Protein AF-A0A382ZTG6-F1 (afdb_monomer_lite)

Foldseek 3Di:
DVVVVVVVVVVVVVVVVVCVVVLVVLLVVQLVVQLVVLCVVCVVPPDDPCVSNVVSVVCSVVVCVVCVVVD

Organism: NCBI:txid408172

Structure (mmCIF, N/CA/C/O backbone):
data_AF-A0A382ZTG6-F1
#
_entry.id   AF-A0A382ZTG6-F1
#
loop_
_atom_site.group_PDB
_atom_site.id
_atom_site.type_symbol
_atom_site.label_atom_id
_atom_site.label_alt_id
_atom_site.label_comp_id
_atom_site.label_asym_id
_atom_site.label_entity_id
_atom_site.label_seq_id
_atom_site.pdbx_PDB_ins_code
_atom_site.Cartn_x
_atom_site.Cartn_y
_atom_site.Cartn_z
_atom_site.occupancy
_atom_site.B_iso_or_equiv
_atom_site.auth_seq_id
_atom_site.auth_comp_id
_atom_site.auth_asym_id
_atom_site.auth_atom_id
_atom_site.pdbx_PDB_model_num
ATOM 1 N N . MET A 1 1 ? -22.887 5.978 33.223 1.00 54.47 1 MET A N 1
ATOM 2 C CA . MET A 1 1 ? -22.225 6.863 32.233 1.00 54.47 1 MET A CA 1
ATOM 3 C C . MET A 1 1 ? -20.881 6.310 31.735 1.00 54.47 1 MET A C 1
ATOM 5 O O . MET A 1 1 ? -20.640 6.375 30.539 1.00 54.47 1 MET A O 1
ATOM 9 N N . LEU A 1 2 ? -20.043 5.696 32.589 1.00 60.25 2 LEU A N 1
ATOM 10 C CA . LEU A 1 2 ? -18.739 5.119 32.197 1.00 60.25 2 LEU A CA 1
ATOM 11 C C . LEU A 1 2 ? -18.820 3.942 31.189 1.00 60.25 2 LEU A C 1
ATOM 13 O O . LEU A 1 2 ? -17.954 3.803 30.328 1.00 60.25 2 LEU A O 1
ATOM 17 N N . SER A 1 3 ? -19.870 3.112 31.264 1.00 65.38 3 SER A N 1
ATOM 18 C CA . SER A 1 3 ? -20.021 1.893 30.445 1.00 65.38 3 SER A CA 1
ATOM 19 C C . SER A 1 3 ? -20.203 2.165 28.948 1.00 65.38 3 SER A C 1
ATOM 21 O O . SER A 1 3 ? -19.648 1.451 28.118 1.00 65.38 3 SER A O 1
ATOM 23 N N . ILE A 1 4 ? -20.922 3.232 28.591 1.00 69.38 4 ILE A N 1
ATOM 24 C CA . ILE A 1 4 ? -21.163 3.626 27.195 1.00 69.38 4 ILE A CA 1
ATOM 25 C C . ILE A 1 4 ? -19.863 4.038 26.496 1.00 69.38 4 ILE A C 1
ATOM 27 O O . ILE A 1 4 ? -19.667 3.711 25.328 1.00 69.38 4 ILE A O 1
ATOM 31 N N . ASN A 1 5 ? -18.946 4.697 27.209 1.00 83.19 5 ASN A N 1
ATOM 32 C CA . ASN A 1 5 ? -17.653 5.094 26.648 1.00 83.19 5 ASN A CA 1
ATOM 33 C C . ASN A 1 5 ? -16.723 3.891 26.433 1.00 83.19 5 ASN A C 1
ATOM 35 O O . ASN A 1 5 ? -16.029 3.830 25.420 1.00 83.19 5 ASN A O 1
ATOM 39 N N . LEU A 1 6 ? -16.750 2.907 27.339 1.00 86.69 6 LEU A N 1
ATOM 40 C CA . LEU A 1 6 ? -16.011 1.648 27.183 1.00 86.69 6 LEU A CA 1
ATOM 41 C C . LEU A 1 6 ? -16.529 0.823 26.001 1.00 86.69 6 LEU A C 1
ATOM 43 O O . LEU A 1 6 ? -15.738 0.355 25.186 1.00 86.69 6 LEU A O 1
ATOM 47 N N . PHE A 1 7 ? -17.850 0.701 25.873 1.00 90.19 7 PHE A N 1
ATOM 48 C CA . PHE A 1 7 ? -18.481 -0.019 24.770 1.00 90.19 7 PHE A CA 1
ATOM 49 C C . PHE A 1 7 ? -18.172 0.618 23.406 1.00 90.19 7 PHE A C 1
ATOM 51 O O . PHE A 1 7 ? -17.716 -0.069 22.494 1.00 90.19 7 PHE A O 1
ATOM 58 N N . LYS A 1 8 ? -18.321 1.946 23.283 1.00 90.75 8 LYS A N 1
ATOM 59 C CA . LYS A 1 8 ? 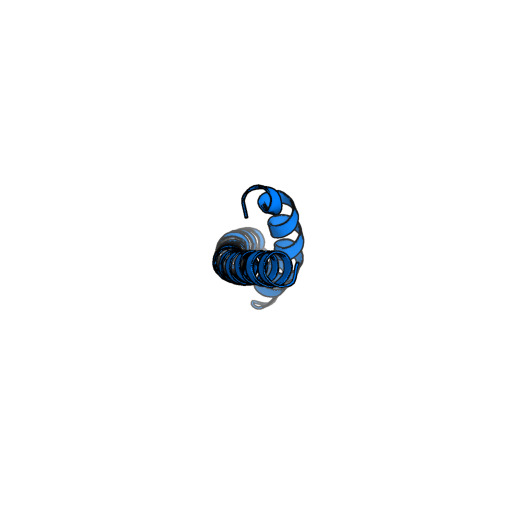-17.965 2.688 22.060 1.00 90.75 8 LYS A CA 1
ATOM 60 C C . LYS A 1 8 ? -16.494 2.508 21.686 1.00 90.75 8 LYS A C 1
ATOM 62 O O . LYS A 1 8 ? -16.187 2.272 20.522 1.00 90.75 8 LYS A O 1
ATOM 67 N N . LYS A 1 9 ? -15.590 2.571 22.671 1.00 93.25 9 LYS A N 1
ATOM 68 C CA . LYS A 1 9 ? -14.156 2.336 22.460 1.00 93.25 9 LYS A CA 1
ATOM 69 C C . LYS A 1 9 ? -13.886 0.925 21.939 1.00 93.25 9 LYS A C 1
ATOM 71 O O . LYS A 1 9 ? -13.061 0.764 21.047 1.00 93.25 9 LYS A O 1
ATOM 76 N N . HIS A 1 10 ? -14.567 -0.081 22.481 1.00 94.31 10 HIS A N 1
ATOM 77 C CA . HIS A 1 10 ? -14.395 -1.465 22.050 1.00 94.31 10 HIS A CA 1
ATOM 78 C C . HIS A 1 10 ? -14.831 -1.669 20.594 1.00 94.31 10 HIS A C 1
ATOM 80 O O . HIS A 1 10 ? -14.044 -2.180 19.803 1.00 94.31 10 HIS A O 1
ATOM 86 N N . ILE A 1 11 ? -16.022 -1.184 20.220 1.00 95.75 11 ILE A N 1
ATOM 87 C CA . ILE A 1 11 ? -16.500 -1.235 18.828 1.00 95.75 11 ILE A CA 1
ATOM 88 C C . ILE A 1 11 ? -15.536 -0.508 17.896 1.00 95.75 11 ILE A C 1
ATOM 90 O O . ILE A 1 11 ? -15.177 -1.046 16.856 1.00 95.75 11 ILE A O 1
ATOM 94 N N . PHE A 1 12 ? -15.093 0.693 18.272 1.00 95.12 12 PHE A N 1
ATOM 95 C CA . PHE A 1 12 ? -14.163 1.466 17.456 1.00 95.12 12 PHE A CA 1
ATOM 96 C C . PHE A 1 12 ? -12.845 0.717 17.222 1.00 95.12 12 PHE A C 1
ATOM 98 O O . PHE A 1 12 ? -12.367 0.654 16.094 1.00 95.12 12 PHE A O 1
ATOM 105 N N . LEU A 1 13 ? -12.269 0.115 18.267 1.00 96.06 13 LEU A N 1
ATOM 106 C CA . LEU A 1 13 ? -11.032 -0.657 18.142 1.00 96.06 13 LEU A CA 1
ATOM 107 C C . LEU A 1 13 ? -11.217 -1.896 17.265 1.00 96.06 13 LEU A C 1
ATOM 109 O O . LEU A 1 13 ? -10.350 -2.188 16.446 1.00 96.06 13 LEU A O 1
ATOM 113 N N . GLU A 1 14 ? -12.325 -2.616 17.421 1.00 96.69 14 GLU A N 1
ATOM 114 C CA . GLU A 1 14 ? -12.588 -3.814 16.625 1.00 96.69 14 GLU A CA 1
ATOM 115 C C . GLU A 1 14 ? -12.860 -3.468 15.156 1.00 96.69 14 GLU A C 1
ATOM 117 O O . GLU A 1 14 ? -12.329 -4.118 14.255 1.00 96.69 14 GLU A O 1
ATOM 122 N N . PHE A 1 15 ? -13.583 -2.373 14.910 1.00 95.38 15 PHE A N 1
ATOM 123 C CA . PHE A 1 15 ? -13.769 -1.810 13.577 1.00 95.38 15 PHE A CA 1
ATOM 124 C C . PHE A 1 15 ? -12.432 -1.406 12.944 1.00 95.38 15 PHE A C 1
ATOM 126 O O . PHE A 1 15 ? -12.143 -1.841 11.838 1.00 95.38 15 PHE A O 1
ATOM 133 N N . MET A 1 16 ? -11.574 -0.663 13.652 1.00 96.31 16 MET A N 1
ATOM 134 C CA . MET A 1 16 ? -10.249 -0.272 13.148 1.00 96.31 16 MET A CA 1
ATOM 135 C C . MET A 1 16 ? -9.361 -1.477 12.829 1.00 96.31 16 M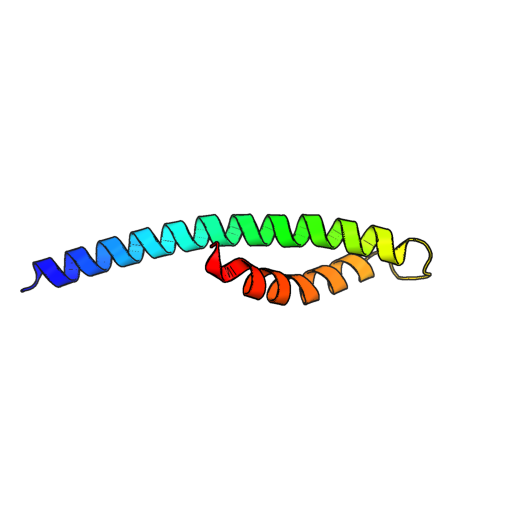ET A C 1
ATOM 137 O O . MET A 1 16 ? -8.680 -1.483 11.808 1.00 96.31 16 MET A O 1
ATOM 141 N N . LYS A 1 17 ? -9.379 -2.527 13.660 1.00 96.62 17 LYS A N 1
ATOM 142 C CA . LYS A 1 17 ? -8.648 -3.768 13.360 1.00 96.62 17 LYS A CA 1
ATOM 143 C C . LYS A 1 17 ? -9.141 -4.415 12.070 1.00 96.62 17 LYS A C 1
ATOM 145 O O . LYS A 1 17 ? -8.322 -4.871 11.276 1.00 96.62 17 LYS A O 1
ATOM 150 N N . ASN A 1 18 ? -10.456 -4.483 11.875 1.00 95.69 18 ASN A N 1
ATOM 151 C CA . ASN A 1 18 ? -11.035 -5.077 10.675 1.00 95.69 18 ASN A CA 1
ATOM 152 C C . ASN A 1 18 ? -10.756 -4.215 9.441 1.00 95.69 18 ASN A C 1
ATOM 154 O O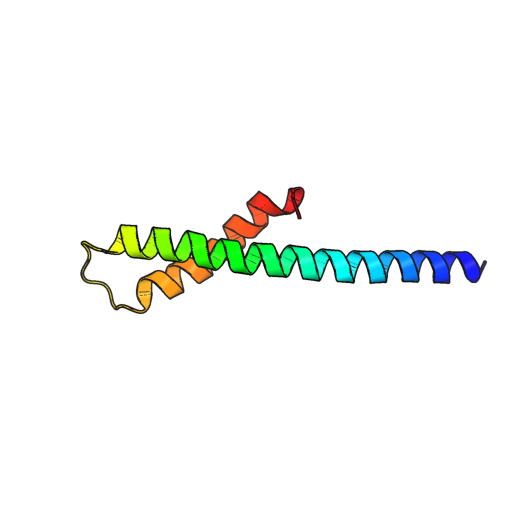 . ASN A 1 18 ? -10.291 -4.754 8.443 1.00 95.69 18 ASN A O 1
ATOM 158 N N . LEU A 1 19 ? -10.912 -2.894 9.549 1.00 95.19 19 LEU A N 1
ATOM 159 C CA . LEU A 1 19 ? -10.579 -1.938 8.494 1.00 95.19 19 LEU A CA 1
ATOM 160 C C . LEU A 1 19 ? -9.114 -2.069 8.059 1.00 95.19 19 LEU A C 1
ATOM 162 O O . LEU A 1 19 ? -8.831 -2.118 6.870 1.00 95.19 19 LEU A O 1
ATOM 166 N N . LEU A 1 20 ? -8.176 -2.203 9.003 1.00 94.88 20 LEU A N 1
ATOM 167 C CA . LEU A 1 20 ? -6.760 -2.401 8.679 1.00 94.88 20 LEU A CA 1
ATOM 168 C C . LEU A 1 20 ? -6.488 -3.751 8.005 1.00 94.88 20 LEU A C 1
ATOM 170 O O . LEU A 1 20 ? -5.680 -3.808 7.084 1.00 94.88 20 LEU A O 1
ATOM 174 N N . LYS A 1 21 ? -7.151 -4.836 8.430 1.00 95.94 21 LYS A N 1
ATOM 175 C CA . LYS A 1 21 ? -7.002 -6.157 7.791 1.00 95.94 21 LYS A CA 1
ATOM 176 C C . LYS A 1 21 ? -7.529 -6.152 6.357 1.00 95.94 21 LYS A C 1
ATOM 178 O O . LYS A 1 21 ? -6.851 -6.639 5.451 1.00 95.94 21 LYS A O 1
ATOM 183 N N . VAL A 1 22 ? -8.726 -5.604 6.158 1.00 95.69 22 VAL A N 1
ATOM 184 C CA . VAL A 1 22 ? -9.368 -5.512 4.842 1.00 95.69 22 VAL A CA 1
ATOM 185 C C . VAL A 1 22 ? -8.574 -4.554 3.953 1.00 95.69 22 VAL A C 1
ATOM 187 O O . VAL A 1 22 ? -8.144 -4.951 2.874 1.00 95.69 22 VAL A O 1
ATOM 190 N N . GLY A 1 23 ? -8.244 -3.360 4.449 1.00 94.88 23 GLY A N 1
ATOM 191 C CA . GLY A 1 23 ? -7.419 -2.377 3.747 1.00 94.88 23 GLY A CA 1
ATOM 192 C C . GLY A 1 23 ? -6.057 -2.930 3.326 1.00 94.88 23 GLY A C 1
ATOM 193 O O . GLY A 1 23 ? -5.696 -2.819 2.161 1.00 94.88 23 GLY A O 1
ATOM 194 N N . ALA A 1 24 ? -5.326 -3.612 4.215 1.00 95.12 24 ALA A N 1
ATOM 195 C CA . ALA A 1 24 ? -4.050 -4.242 3.862 1.00 95.12 24 ALA A CA 1
ATOM 196 C C . ALA A 1 24 ? -4.198 -5.301 2.757 1.00 95.12 24 ALA A C 1
ATOM 198 O O . ALA A 1 24 ? -3.344 -5.395 1.875 1.00 95.12 24 ALA A O 1
ATOM 199 N N . THR A 1 25 ? -5.295 -6.063 2.775 1.00 95.50 25 THR A N 1
ATOM 200 C CA . THR A 1 25 ? -5.602 -7.044 1.726 1.00 95.50 25 THR A CA 1
ATOM 201 C C . THR A 1 25 ? -5.807 -6.348 0.381 1.00 95.50 25 THR A C 1
ATOM 203 O O . THR A 1 25 ? -5.169 -6.719 -0.601 1.00 95.50 25 THR A O 1
ATOM 206 N N . PHE A 1 26 ? -6.624 -5.293 0.335 1.00 94.81 26 PHE A N 1
ATOM 207 C CA . PHE A 1 26 ? -6.870 -4.535 -0.894 1.00 94.81 26 PHE A CA 1
ATOM 208 C C . PHE A 1 26 ? -5.636 -3.786 -1.405 1.00 94.81 26 PHE A C 1
ATOM 210 O O . PHE A 1 26 ? -5.423 -3.753 -2.611 1.00 94.81 26 PHE A O 1
ATOM 217 N N . ILE A 1 27 ? -4.787 -3.254 -0.520 1.00 94.75 27 ILE A N 1
ATOM 218 C CA . ILE A 1 27 ? -3.498 -2.652 -0.899 1.00 94.75 27 ILE A CA 1
ATOM 219 C C . ILE A 1 27 ? -2.611 -3.686 -1.595 1.00 94.75 27 ILE A C 1
ATOM 221 O O . ILE A 1 27 ? -2.063 -3.405 -2.658 1.00 94.75 27 ILE A O 1
ATOM 225 N N . ALA A 1 28 ? -2.492 -4.891 -1.031 1.00 95.25 28 ALA A N 1
ATOM 226 C CA . ALA A 1 28 ? -1.696 -5.953 -1.639 1.00 95.25 28 ALA A CA 1
ATOM 227 C C . ALA A 1 28 ? -2.244 -6.356 -3.018 1.00 95.25 28 ALA A C 1
ATOM 229 O O . ALA A 1 28 ? -1.476 -6.471 -3.971 1.00 95.25 28 ALA A O 1
ATOM 230 N N . PHE A 1 29 ? -3.565 -6.516 -3.144 1.00 94.81 29 PHE A N 1
ATOM 231 C CA . PHE A 1 29 ? -4.197 -6.811 -4.431 1.00 94.81 29 PHE A CA 1
ATOM 232 C C . PHE A 1 29 ? -3.999 -5.689 -5.452 1.00 94.81 29 PHE A C 1
ATOM 234 O O . PHE A 1 29 ? -3.643 -5.984 -6.589 1.00 94.81 29 PHE A O 1
ATOM 241 N N . ALA A 1 30 ? -4.180 -4.428 -5.055 1.00 95.31 30 ALA A N 1
ATOM 242 C CA . ALA A 1 30 ? -3.993 -3.279 -5.933 1.00 95.31 30 ALA A CA 1
ATOM 243 C C . ALA A 1 30 ? -2.566 -3.237 -6.493 1.00 95.31 30 ALA A C 1
ATOM 245 O O . ALA A 1 30 ? -2.405 -3.117 -7.700 1.00 95.31 30 ALA A O 1
ATOM 246 N N . ILE A 1 31 ? -1.547 -3.430 -5.646 1.00 95.62 31 ILE A N 1
ATOM 247 C CA . ILE A 1 31 ? -0.142 -3.462 -6.082 1.00 95.62 31 ILE A CA 1
ATOM 248 C C . ILE A 1 31 ? 0.102 -4.614 -7.059 1.00 95.62 31 ILE A C 1
ATOM 250 O O . ILE A 1 31 ? 0.742 -4.420 -8.083 1.00 95.62 31 ILE A O 1
ATOM 254 N N . VAL A 1 32 ? -0.387 -5.821 -6.759 1.00 96.06 32 VAL A N 1
ATOM 255 C CA . VAL A 1 32 ? -0.151 -6.990 -7.620 1.00 96.06 32 VAL A CA 1
ATOM 256 C C . VAL A 1 32 ? -0.814 -6.819 -8.986 1.00 96.06 32 VAL A C 1
ATOM 258 O O . VAL A 1 32 ? -0.175 -7.073 -10.003 1.00 96.06 32 VAL A O 1
ATOM 261 N N . LEU A 1 33 ? -2.081 -6.402 -9.017 1.00 95.38 33 LEU A N 1
ATOM 262 C CA . LEU A 1 33 ? -2.837 -6.238 -10.260 1.00 95.38 33 LEU A CA 1
ATOM 263 C C . LEU A 1 33 ? -2.243 -5.136 -11.133 1.00 95.38 33 LEU A C 1
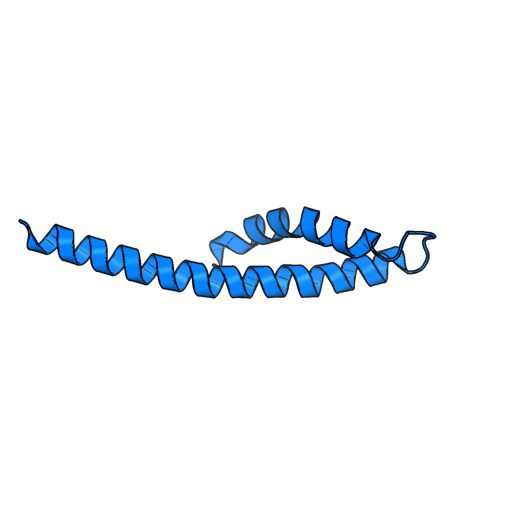ATOM 265 O O . LEU A 1 33 ? -1.999 -5.353 -12.318 1.00 95.38 33 LEU A O 1
ATOM 269 N N . ASP A 1 34 ? -1.970 -3.987 -10.528 1.00 96.25 34 ASP A N 1
ATOM 270 C CA . ASP A 1 34 ? -1.450 -2.831 -11.239 1.00 96.25 34 ASP A CA 1
ATOM 271 C C . ASP A 1 34 ? -0.001 -3.063 -11.703 1.00 96.25 34 ASP A C 1
ATOM 273 O O . ASP A 1 34 ? 0.345 -2.724 -12.827 1.00 96.25 34 ASP A O 1
ATOM 277 N N . LEU A 1 35 ? 0.825 -3.786 -10.937 1.00 96.38 35 LEU A N 1
ATOM 278 C CA . LEU A 1 35 ? 2.156 -4.191 -11.396 1.00 96.38 35 LEU A CA 1
ATOM 279 C C . LEU A 1 35 ? 2.098 -5.072 -12.655 1.00 96.38 35 LEU A C 1
ATOM 281 O O . LEU A 1 35 ? 2.927 -4.911 -13.549 1.00 96.38 35 LEU A O 1
ATOM 285 N N . PHE A 1 36 ? 1.139 -6.000 -12.755 1.00 96.44 36 PHE A N 1
ATOM 286 C CA . PHE A 1 36 ? 0.963 -6.799 -13.974 1.00 96.44 36 PHE A CA 1
ATOM 287 C C . PHE A 1 36 ? 0.517 -5.947 -15.170 1.00 96.44 36 PHE A C 1
ATOM 289 O O . PHE A 1 36 ? 0.975 -6.188 -16.292 1.00 96.44 36 PHE A O 1
ATOM 296 N N . GLU A 1 37 ? -0.343 -4.954 -14.937 1.00 95.06 37 GLU A N 1
ATOM 297 C CA . GLU A 1 37 ? -0.766 -3.980 -15.947 1.00 95.06 37 GLU A CA 1
ATOM 298 C C . GLU A 1 37 ? 0.433 -3.165 -16.452 1.00 95.06 37 GLU A C 1
ATOM 300 O O . GLU A 1 37 ? 0.701 -3.149 -17.653 1.00 95.06 37 GLU A O 1
ATOM 305 N N . GLU A 1 38 ? 1.220 -2.589 -15.542 1.00 95.69 38 GLU A N 1
ATOM 306 C CA . GLU A 1 38 ? 2.386 -1.758 -15.857 1.00 95.69 38 GLU A CA 1
ATOM 307 C C . GLU A 1 38 ? 3.498 -2.563 -16.557 1.00 95.69 38 GLU A C 1
ATOM 309 O O . GLU A 1 38 ? 4.082 -2.096 -17.535 1.00 95.69 38 GLU A O 1
ATOM 314 N N . ILE A 1 39 ? 3.772 -3.807 -16.133 1.00 95.69 39 ILE A N 1
ATOM 315 C CA . ILE A 1 39 ? 4.729 -4.693 -16.828 1.00 95.69 39 ILE A CA 1
ATOM 316 C C . ILE A 1 39 ? 4.276 -4.961 -18.267 1.00 95.69 39 ILE A C 1
ATOM 318 O O . ILE A 1 39 ? 5.099 -4.989 -19.182 1.00 95.69 39 ILE A O 1
ATOM 322 N N . THR A 1 40 ? 2.975 -5.171 -18.473 1.00 95.50 40 THR A N 1
ATOM 323 C CA . THR A 1 40 ? 2.420 -5.432 -19.806 1.00 95.50 40 THR A CA 1
ATOM 324 C C . THR A 1 40 ? 2.467 -4.177 -20.673 1.00 95.50 40 THR A C 1
ATOM 326 O O . THR A 1 40 ? 2.842 -4.266 -21.840 1.00 95.50 40 THR A O 1
ATOM 329 N N . PHE A 1 41 ? 2.145 -3.015 -20.102 1.00 94.75 41 PHE A N 1
ATOM 330 C CA . PHE A 1 41 ? 2.184 -1.721 -20.778 1.00 94.75 41 PHE A CA 1
ATOM 331 C C . PHE A 1 41 ? 3.599 -1.357 -21.240 1.00 94.75 41 PHE A C 1
ATOM 333 O O . PHE A 1 41 ? 3.796 -0.964 -22.386 1.00 94.75 41 PHE A O 1
ATOM 340 N N . PHE A 1 42 ? 4.600 -1.547 -20.378 1.00 95.50 42 PHE A N 1
ATOM 341 C CA . PHE A 1 42 ? 5.983 -1.173 -20.672 1.00 95.50 42 PHE A CA 1
ATOM 342 C C . PHE A 1 42 ? 6.792 -2.226 -21.435 1.00 95.50 42 PHE A C 1
ATOM 344 O O . PHE A 1 42 ? 7.962 -1.989 -21.727 1.00 95.50 42 PHE A O 1
ATOM 351 N N . LYS A 1 43 ? 6.199 -3.369 -21.794 1.00 92.62 43 LYS A N 1
ATOM 352 C CA . LYS A 1 43 ? 6.907 -4.490 -22.430 1.00 92.62 43 LYS A CA 1
ATOM 353 C C . LYS A 1 43 ? 7.651 -4.111 -23.720 1.00 92.62 43 LYS A C 1
ATOM 355 O O . LYS A 1 43 ? 8.708 -4.676 -23.986 1.00 92.62 43 LYS A O 1
ATOM 360 N N . ASP A 1 44 ? 7.109 -3.172 -24.493 1.00 94.31 44 ASP A N 1
ATOM 361 C CA . ASP A 1 44 ? 7.670 -2.739 -25.781 1.00 94.31 44 ASP A CA 1
ATOM 362 C C . ASP A 1 44 ? 8.466 -1.420 -25.683 1.00 94.31 44 ASP A C 1
ATOM 364 O O . ASP A 1 44 ? 8.886 -0.861 -26.697 1.00 94.31 44 ASP A O 1
ATOM 368 N N . TYR A 1 45 ? 8.682 -0.913 -24.465 1.00 93.31 45 TYR A N 1
ATOM 369 C CA . TYR A 1 45 ? 9.398 0.332 -24.198 1.00 93.31 45 TYR A CA 1
ATOM 370 C C . TYR A 1 45 ? 10.772 0.055 -23.576 1.00 93.31 45 TYR A C 1
ATOM 372 O O . TYR A 1 45 ? 10.923 -0.833 -22.739 1.00 93.31 45 TYR A O 1
ATOM 380 N N . ASP A 1 46 ? 11.776 0.859 -23.937 1.00 92.00 46 ASP A N 1
ATOM 381 C CA . ASP A 1 46 ? 13.125 0.782 -23.356 1.00 92.00 46 ASP A CA 1
ATOM 382 C C . ASP A 1 46 ? 13.163 1.478 -21.983 1.00 92.00 46 ASP A C 1
ATOM 384 O O . ASP A 1 46 ? 13.662 2.595 -21.828 1.00 92.00 46 ASP A O 1
ATOM 388 N N . VAL A 1 47 ? 12.531 0.850 -20.985 1.00 92.75 47 VAL A N 1
ATOM 389 C CA . VAL A 1 47 ? 12.491 1.327 -19.596 1.00 92.75 47 VAL A CA 1
ATOM 390 C C . VAL A 1 47 ? 13.304 0.429 -18.671 1.00 92.75 47 VAL A C 1
ATOM 392 O O . VAL A 1 47 ? 13.448 -0.776 -18.873 1.00 92.75 47 VAL A O 1
ATOM 395 N N . ILE A 1 48 ? 13.817 1.020 -17.592 1.00 92.75 48 ILE A N 1
ATOM 396 C CA . ILE A 1 48 ? 14.552 0.283 -16.560 1.00 92.75 48 ILE A CA 1
ATOM 397 C C . ILE A 1 48 ? 13.595 -0.731 -15.902 1.00 92.75 48 ILE A C 1
ATOM 399 O O . ILE A 1 48 ? 12.465 -0.358 -15.587 1.00 92.75 48 ILE A O 1
ATOM 403 N N . PRO A 1 49 ? 14.023 -1.968 -15.582 1.00 85.81 49 PRO A N 1
ATOM 404 C CA . PRO A 1 49 ? 13.144 -2.998 -15.009 1.00 85.81 49 PRO A CA 1
ATOM 405 C C . PRO A 1 49 ? 12.399 -2.609 -13.720 1.00 85.81 49 PRO A C 1
ATOM 407 O O . PRO A 1 49 ? 11.371 -3.193 -13.400 1.00 85.81 49 PRO A O 1
ATOM 410 N N . PHE A 1 50 ? 12.906 -1.628 -12.967 1.00 91.44 50 PHE A N 1
ATOM 411 C CA . PHE A 1 50 ? 12.268 -1.116 -11.747 1.00 91.44 50 PHE A CA 1
ATOM 412 C C . PHE A 1 50 ? 11.188 -0.056 -12.008 1.00 91.44 50 PHE A C 1
ATOM 414 O O . PHE A 1 50 ? 10.433 0.291 -11.102 1.00 91.44 50 PHE A O 1
ATOM 421 N N . PHE A 1 51 ? 11.114 0.473 -13.229 1.00 94.44 51 PHE A N 1
ATOM 422 C CA . PHE A 1 51 ? 10.200 1.548 -13.596 1.00 94.44 51 PHE A CA 1
ATOM 423 C C . PHE A 1 51 ? 8.718 1.154 -13.458 1.00 94.44 51 PHE A C 1
ATOM 425 O O . PHE A 1 51 ? 7.997 1.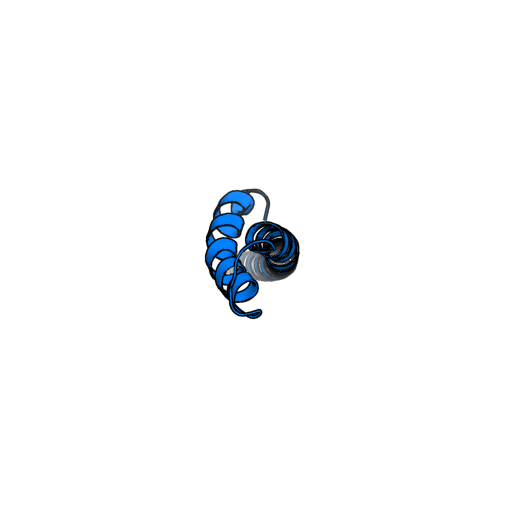900 -12.794 1.00 94.44 51 PHE A O 1
ATOM 432 N N . PRO A 1 52 ? 8.262 -0.030 -13.929 1.00 93.94 52 PRO A N 1
ATOM 433 C CA . PRO A 1 52 ? 6.875 -0.468 -13.736 1.00 93.94 52 PRO A CA 1
ATOM 434 C C . PRO A 1 52 ? 6.471 -0.569 -12.259 1.00 93.94 52 PRO A C 1
ATOM 436 O O . PRO A 1 52 ? 5.353 -0.226 -11.891 1.00 93.94 52 PRO A O 1
ATOM 439 N N . LEU A 1 53 ? 7.396 -0.977 -11.382 1.00 94.62 53 LEU A N 1
ATOM 440 C CA . LEU A 1 53 ? 7.132 -1.060 -9.944 1.00 94.62 53 LEU A CA 1
ATOM 441 C C . LEU A 1 53 ? 6.922 0.322 -9.318 1.00 94.62 53 LEU A C 1
ATOM 443 O O . LEU A 1 53 ? 6.023 0.500 -8.500 1.00 94.62 53 LEU A O 1
ATOM 447 N N . ILE A 1 54 ? 7.747 1.301 -9.696 1.00 95.19 54 ILE A N 1
ATOM 448 C CA . ILE A 1 54 ? 7.628 2.676 -9.195 1.00 95.19 54 ILE A CA 1
ATOM 449 C C . ILE A 1 54 ? 6.313 3.295 -9.669 1.00 95.19 54 ILE A C 1
ATOM 451 O O . ILE A 1 54 ? 5.601 3.892 -8.863 1.00 95.19 54 ILE A O 1
ATOM 455 N N . MET A 1 55 ? 5.980 3.122 -10.951 1.00 95.50 55 MET A N 1
ATOM 456 C CA . MET A 1 55 ? 4.716 3.598 -11.515 1.00 95.50 55 MET A CA 1
ATOM 457 C C . MET A 1 55 ? 3.528 2.967 -10.797 1.00 95.50 55 MET A C 1
ATOM 459 O O . MET A 1 55 ? 2.613 3.683 -10.388 1.00 95.50 55 MET A O 1
ATOM 463 N N . SER A 1 56 ? 3.607 1.663 -10.524 1.00 95.62 56 SER A N 1
ATOM 464 C CA . SER A 1 56 ? 2.521 0.981 -9.842 1.00 95.62 56 SER A CA 1
ATOM 465 C C . SER A 1 56 ? 2.290 1.498 -8.420 1.00 95.62 56 SER A C 1
ATOM 467 O O . SER A 1 56 ? 1.175 1.847 -8.032 1.00 95.62 56 SER A O 1
ATOM 469 N N . LEU A 1 57 ? 3.362 1.676 -7.643 1.00 95.00 57 LEU A N 1
ATOM 470 C CA . LEU A 1 57 ? 3.269 2.234 -6.290 1.00 95.00 57 LEU A CA 1
ATOM 471 C C . LEU A 1 57 ? 2.716 3.669 -6.262 1.00 95.00 57 LEU A C 1
ATOM 473 O O . LEU A 1 57 ? 2.103 4.057 -5.268 1.00 95.00 57 LEU A O 1
ATOM 477 N N . LEU A 1 58 ? 2.914 4.452 -7.327 1.00 95.88 58 LEU A N 1
ATOM 478 C CA . LEU A 1 58 ? 2.350 5.799 -7.456 1.00 95.88 58 LEU A CA 1
ATOM 479 C C . LEU A 1 58 ? 0.850 5.786 -7.780 1.00 95.88 58 LEU A C 1
ATOM 481 O O . LEU A 1 58 ? 0.130 6.679 -7.332 1.00 95.88 58 LEU A O 1
ATOM 485 N N . LYS A 1 59 ? 0.373 4.791 -8.535 1.00 94.88 59 LYS A N 1
ATOM 486 C CA . LYS A 1 59 ? -1.027 4.669 -8.973 1.00 94.88 59 LYS A CA 1
ATOM 487 C C . LYS A 1 59 ? -1.918 4.005 -7.921 1.00 94.88 59 LYS A C 1
ATOM 489 O O . LYS A 1 59 ? -3.073 4.402 -7.751 1.00 94.88 59 LYS A O 1
ATOM 494 N N . VAL A 1 60 ? -1.367 3.076 -7.138 1.00 95.12 60 VAL A N 1
ATOM 495 C CA . VAL A 1 60 ? -2.064 2.348 -6.061 1.00 95.12 60 VAL A CA 1
ATOM 496 C C . VAL A 1 60 ? -2.842 3.256 -5.089 1.00 95.12 60 VAL A C 1
ATOM 498 O O . VAL A 1 60 ? -3.993 2.930 -4.809 1.00 95.12 60 VAL A O 1
ATOM 501 N N . PRO A 1 61 ? -2.326 4.401 -4.592 1.00 93.19 61 PRO A N 1
ATOM 502 C CA . PRO A 1 61 ? -3.106 5.325 -3.761 1.00 93.19 61 PRO A CA 1
ATOM 503 C C . PRO A 1 61 ? -4.401 5.831 -4.413 1.00 93.19 61 PRO A C 1
ATOM 505 O O . PRO A 1 61 ? -5.410 5.966 -3.722 1.00 93.19 61 PRO A O 1
ATOM 508 N N . SER A 1 62 ? -4.393 6.085 -5.727 1.00 95.06 62 SER A N 1
ATOM 509 C CA . SER A 1 62 ? -5.591 6.500 -6.472 1.00 95.06 62 SER A CA 1
ATOM 510 C C . SER A 1 62 ? -6.594 5.355 -6.575 1.00 95.06 62 SER A C 1
ATOM 512 O O . SER A 1 62 ? -7.767 5.535 -6.258 1.00 95.06 62 SER A O 1
ATOM 514 N N . ILE A 1 63 ? -6.114 4.156 -6.921 1.00 93.94 63 ILE A N 1
ATOM 515 C CA . ILE A 1 63 ? -6.940 2.941 -6.982 1.00 93.94 63 ILE A CA 1
ATOM 516 C C . ILE A 1 63 ? -7.595 2.685 -5.620 1.00 93.94 63 ILE A C 1
ATOM 518 O O . ILE A 1 63 ? -8.793 2.430 -5.544 1.00 93.94 63 ILE A O 1
ATOM 522 N N . LEU A 1 64 ? -6.831 2.814 -4.531 1.00 94.25 64 LEU A N 1
ATOM 523 C CA . LEU A 1 64 ? -7.327 2.659 -3.164 1.00 94.25 64 LEU A CA 1
ATOM 524 C C . LEU A 1 64 ? -8.403 3.678 -2.804 1.00 94.25 64 LEU A C 1
ATOM 526 O O . LEU A 1 64 ? -9.352 3.322 -2.113 1.00 94.25 64 LEU A O 1
ATOM 530 N N . TYR A 1 65 ? -8.265 4.925 -3.256 1.00 94.06 65 TYR A N 1
ATOM 531 C CA . TYR A 1 65 ? -9.275 5.957 -3.038 1.00 94.06 65 TYR A CA 1
ATOM 532 C C . TYR A 1 65 ? -10.588 5.626 -3.758 1.00 94.06 65 TYR A C 1
ATOM 534 O O . TYR A 1 65 ? -11.660 5.760 -3.172 1.00 94.06 65 TYR A O 1
ATOM 542 N N . GLU A 1 66 ? -10.509 5.133 -4.995 1.00 93.56 66 GLU A N 1
ATOM 543 C CA . GLU A 1 66 ? -11.679 4.738 -5.786 1.00 93.56 66 GLU A CA 1
ATOM 544 C C . GLU A 1 66 ? -12.415 3.536 -5.188 1.00 93.56 66 GLU A C 1
ATOM 546 O O . GLU A 1 66 ? -13.647 3.517 -5.160 1.00 93.56 66 GLU A O 1
ATOM 551 N N . ILE A 1 67 ? -11.678 2.551 -4.666 1.00 92.50 67 ILE A N 1
ATOM 552 C CA . ILE A 1 67 ? -12.275 1.352 -4.063 1.00 92.50 67 ILE A CA 1
ATOM 553 C C . ILE A 1 67 ? -12.591 1.508 -2.571 1.00 92.50 67 ILE A C 1
ATOM 555 O O . ILE A 1 67 ? -13.205 0.614 -1.994 1.00 92.50 67 ILE A O 1
ATOM 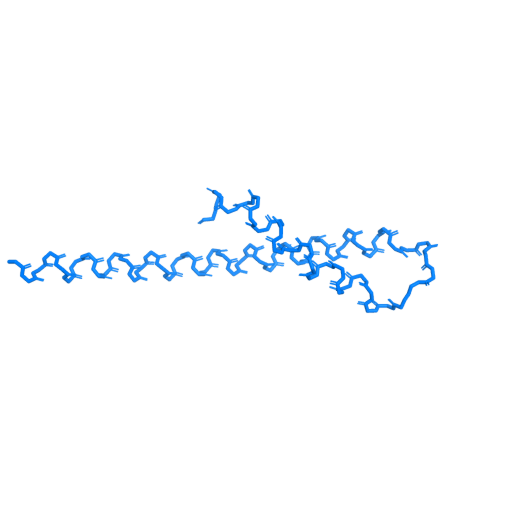559 N N . PHE A 1 68 ? -12.214 2.628 -1.942 1.00 90.94 68 PHE A N 1
ATOM 560 C CA . PHE A 1 68 ? -12.423 2.870 -0.511 1.00 90.94 68 PHE A CA 1
ATOM 561 C C . PHE A 1 68 ? -13.872 2.654 -0.038 1.00 90.94 68 PHE A C 1
ATOM 563 O O . PHE A 1 68 ? -14.041 2.112 1.045 1.00 90.94 68 PHE A O 1
ATOM 570 N N . PRO A 1 69 ? -14.932 2.983 -0.807 1.00 90.12 69 PRO A N 1
ATOM 571 C CA . PRO A 1 69 ? -16.311 2.699 -0.395 1.00 90.12 69 PRO A CA 1
ATOM 572 C C . PRO A 1 69 ? -16.641 1.207 -0.218 1.00 90.12 69 PRO A C 1
ATOM 574 O O . PRO A 1 69 ? -17.653 0.881 0.401 1.00 90.12 69 PRO A O 1
ATOM 577 N N . PHE A 1 70 ? -15.827 0.311 -0.784 1.00 87.69 70 PHE A N 1
ATOM 578 C CA . PHE A 1 70 ? -15.964 -1.142 -0.652 1.00 87.69 70 PHE A CA 1
ATOM 579 C C . PHE A 1 70 ? -15.098 -1.729 0.479 1.00 87.69 70 PHE A C 1
ATOM 581 O O . PHE A 1 70 ? -15.242 -2.916 0.783 1.00 87.69 70 PHE A O 1
ATOM 588 N N . ILE A 1 71 ? -14.207 -0.920 1.072 1.00 84.56 71 ILE A N 1
ATOM 589 C CA . ILE A 1 71 ? -13.276 -1.267 2.162 1.00 84.56 71 ILE A CA 1
ATOM 590 C C . ILE A 1 71 ? -13.861 -0.819 3.504 1.00 84.56 71 ILE A C 1
ATOM 592 O O . ILE A 1 71 ? -13.850 -1.650 4.443 1.00 84.56 71 ILE A O 1
#

pLDDT: mean 92.13, std 7.89, range [54.47, 96.69]

Sequence (71 aa):
MLSINLFKKHIFLEFMKNLLKVGATFIAFAIVLDLFEEITFFKDYDVIPFFPLIMSLLKVPSILYEIFPFI

Radius of gyration: 18.44 Å; chains: 1; bounding box: 37×14×58 Å

Secondary structure (DSSP, 8-state):
-HHHHHHHHHHHHHHHHHHHHHHHHHHHHHHHHHHHHHHHHGGGS---TTHHHHHHHHHHHHHHHHHGGG-